Protein AF-A0A8H6WEA7-F1 (afdb_monomer_lite)

Sequence (179 aa):
MGTPIITGAKASRASSLPSEPLDIYHPGYSFRPRIASFAAYANSHGVYGLPYAFIMDACYVLAHNRPGILRPWHSHNDVALDENLLLPAGKYTYHVNNDEPYPICVSFLAWVPPPKIPDRWTNIGSSTTTMPGVTKSTLSALVKAADSHQCVVTGATSALNNSHLIPGDSTSRTWVRGR

Organism: NCBI:txid2126181

pLDDT: mean 72.05, std 19.24, range [30.89, 94.56]

Structure (mmCIF, N/CA/C/O backbone):
data_AF-A0A8H6WEA7-F1
#
_entry.id   AF-A0A8H6WEA7-F1
#
loop_
_atom_site.group_PDB
_atom_site.id
_atom_site.type_symbol
_atom_site.label_atom_id
_atom_site.label_alt_id
_atom_site.label_comp_id
_atom_site.label_asym_id
_atom_site.label_entity_id
_atom_site.label_seq_id
_atom_site.pdbx_PDB_ins_code
_atom_site.Cartn_x
_atom_site.Cartn_y
_atom_site.Cartn_z
_atom_site.occupancy
_atom_site.B_iso_or_equiv
_atom_site.auth_seq_id
_atom_site.auth_comp_id
_atom_site.auth_asym_id
_atom_site.auth_atom_id
_atom_site.pdbx_PDB_model_num
ATOM 1 N N . MET A 1 1 ? -48.055 0.994 41.896 1.00 36.69 1 MET A N 1
ATOM 2 C CA . MET A 1 1 ? -47.318 -0.029 41.119 1.00 36.69 1 MET A CA 1
ATOM 3 C C . MET A 1 1 ? -47.944 -0.046 39.730 1.00 36.69 1 MET A C 1
ATOM 5 O O . MET A 1 1 ? -49.142 -0.239 39.670 1.00 36.69 1 MET A O 1
ATOM 9 N N . GLY A 1 2 ? -47.311 0.245 38.600 1.00 37.75 2 GLY A N 1
ATOM 10 C CA . GLY A 1 2 ? -45.914 0.502 38.282 1.00 37.75 2 GLY A CA 1
ATOM 11 C C . GLY A 1 2 ? -45.631 -0.106 36.908 1.00 37.75 2 GLY A C 1
ATOM 12 O O . GLY A 1 2 ? -45.480 -1.313 36.838 1.00 37.75 2 GLY A O 1
ATOM 13 N N . THR A 1 3 ? -45.553 0.720 35.862 1.00 32.75 3 THR A N 1
ATOM 14 C CA . THR A 1 3 ? -44.742 0.473 34.652 1.00 32.75 3 THR A CA 1
ATOM 15 C C . THR A 1 3 ? -44.634 1.784 33.869 1.00 32.75 3 THR A C 1
ATOM 17 O O . THR A 1 3 ? -45.657 2.263 33.375 1.00 32.75 3 THR A O 1
ATOM 20 N N . PRO A 1 4 ? -43.443 2.394 33.746 1.00 36.44 4 PRO A N 1
ATOM 21 C CA . PRO A 1 4 ? -43.221 3.462 32.787 1.00 36.44 4 PRO A CA 1
ATOM 22 C C . PRO A 1 4 ? -42.940 2.863 31.403 1.00 36.44 4 PRO A C 1
ATOM 24 O O . PRO A 1 4 ? -42.202 1.888 31.260 1.00 36.44 4 PRO A O 1
ATOM 27 N N . ILE A 1 5 ? -43.539 3.469 30.381 1.00 35.84 5 ILE A N 1
ATOM 28 C CA . ILE A 1 5 ? -43.253 3.204 28.971 1.00 35.84 5 ILE A CA 1
ATOM 29 C C . ILE A 1 5 ? -41.862 3.778 28.692 1.00 35.84 5 ILE A C 1
ATOM 31 O O . ILE A 1 5 ? -41.671 4.992 28.738 1.00 35.84 5 ILE A O 1
ATOM 35 N N . ILE A 1 6 ? -40.884 2.908 28.441 1.00 38.47 6 ILE A N 1
ATOM 36 C CA . ILE A 1 6 ? -39.553 3.325 27.998 1.00 38.47 6 ILE A CA 1
ATOM 37 C C . ILE A 1 6 ? -39.696 3.807 26.557 1.00 38.47 6 ILE A C 1
ATOM 39 O O . ILE A 1 6 ? -39.842 3.025 25.618 1.00 38.47 6 ILE A O 1
ATOM 43 N N . THR A 1 7 ? -39.688 5.127 26.408 1.00 35.94 7 THR A N 1
ATOM 44 C CA . THR A 1 7 ? -39.490 5.843 25.156 1.00 35.94 7 THR A CA 1
ATOM 45 C C . THR A 1 7 ? -38.265 5.265 24.459 1.00 35.94 7 THR A C 1
ATOM 47 O O . THR A 1 7 ? -37.174 5.244 25.029 1.00 35.94 7 THR A O 1
ATOM 50 N N . GLY A 1 8 ? -38.453 4.770 23.234 1.00 31.66 8 GLY A N 1
ATOM 51 C CA . GLY A 1 8 ? -37.381 4.223 22.414 1.00 31.66 8 GLY A CA 1
ATOM 52 C C . GLY A 1 8 ? -36.233 5.219 22.315 1.00 31.66 8 GLY A C 1
ATOM 53 O O . GLY A 1 8 ? -36.366 6.281 21.703 1.00 31.66 8 GLY A O 1
ATOM 54 N N . ALA A 1 9 ? -35.106 4.871 22.933 1.00 32.34 9 ALA A N 1
ATOM 55 C CA . ALA A 1 9 ? -33.849 5.549 22.709 1.00 32.34 9 ALA A CA 1
ATOM 56 C C . ALA A 1 9 ? -33.547 5.435 21.213 1.00 32.34 9 ALA A C 1
ATOM 58 O O . ALA A 1 9 ? -33.271 4.354 20.693 1.00 32.34 9 ALA A O 1
ATOM 59 N N . LYS A 1 10 ? -33.654 6.564 20.509 1.00 32.22 10 LYS A N 1
ATOM 60 C CA . LYS A 1 10 ? -33.110 6.729 19.165 1.00 32.22 10 LYS A CA 1
ATOM 61 C C . LYS A 1 10 ? -31.648 6.307 19.271 1.00 32.22 10 LYS A C 1
ATOM 63 O O . LYS A 1 10 ? -30.881 6.975 19.963 1.00 32.22 10 LYS A O 1
ATOM 68 N N . ALA A 1 11 ? -31.292 5.179 18.658 1.00 35.38 11 ALA A N 1
ATOM 69 C CA . ALA A 1 11 ? -29.908 4.765 18.541 1.00 35.38 11 ALA A CA 1
ATOM 70 C C . ALA A 1 11 ? -29.152 5.944 17.923 1.00 35.38 11 ALA A C 1
ATOM 72 O O . ALA A 1 11 ? -29.371 6.304 16.764 1.00 35.38 11 ALA A O 1
ATOM 73 N N . SER A 1 12 ? -28.349 6.609 18.751 1.00 38.38 12 SER A N 1
ATOM 74 C CA . SER A 1 12 ? -27.373 7.587 18.308 1.00 38.38 12 SER A CA 1
ATOM 75 C C . SER A 1 12 ? -26.465 6.835 17.350 1.00 38.38 12 SER A C 1
ATOM 77 O O . SER A 1 12 ? -25.663 5.999 17.761 1.00 38.38 12 SER A O 1
ATOM 79 N N . ARG A 1 13 ? -26.693 7.044 16.053 1.00 37.62 13 ARG A N 1
ATOM 80 C CA . ARG A 1 13 ? -25.832 6.562 14.984 1.00 37.62 13 ARG A CA 1
ATOM 81 C C . ARG A 1 13 ? -24.467 7.161 15.286 1.00 37.62 13 ARG A C 1
ATOM 83 O O . ARG A 1 13 ? -24.294 8.364 15.106 1.00 37.62 13 ARG A O 1
ATOM 90 N N . ALA A 1 14 ? -23.558 6.347 15.825 1.00 43.19 14 ALA A N 1
ATOM 91 C CA . ALA A 1 14 ? -22.183 6.750 16.060 1.00 43.19 14 ALA A CA 1
ATOM 92 C C . ALA A 1 14 ? -21.697 7.406 14.768 1.00 43.19 14 ALA A C 1
ATOM 94 O O . ALA A 1 14 ? -21.747 6.793 13.699 1.00 43.19 14 ALA A O 1
ATOM 95 N N . SER A 1 15 ? -21.361 8.692 14.841 1.00 42.50 15 SER A N 1
ATOM 96 C CA . SER A 1 15 ? -20.834 9.429 13.705 1.00 42.50 15 SER A CA 1
ATOM 97 C C . SER A 1 15 ? -19.515 8.764 13.338 1.00 42.50 15 SER A C 1
ATOM 99 O O . SER A 1 15 ? -18.508 8.973 14.014 1.00 42.50 15 SER A O 1
ATOM 101 N N . SER A 1 16 ? -19.536 7.901 12.322 1.00 56.94 16 SER A N 1
ATOM 102 C CA . SER A 1 16 ? -18.324 7.383 11.704 1.00 56.94 16 SER A CA 1
ATOM 103 C C . SER A 1 16 ? -17.469 8.592 11.346 1.00 56.94 16 SER A C 1
ATOM 105 O O . SER A 1 16 ? -17.948 9.475 10.628 1.00 56.94 16 SER A O 1
ATOM 107 N N . LEU A 1 17 ? -16.255 8.673 11.896 1.00 57.12 17 LEU A N 1
ATOM 108 C CA . LEU A 1 17 ? -15.324 9.737 11.536 1.00 57.12 17 LEU A CA 1
ATOM 109 C C . LEU A 1 17 ? -15.198 9.771 10.005 1.00 57.12 17 LEU A C 1
ATOM 111 O O . LEU A 1 17 ? -15.132 8.700 9.393 1.00 57.12 17 LEU A O 1
ATOM 115 N N . PRO A 1 18 ? -15.196 10.960 9.379 1.00 66.62 18 PRO A N 1
ATOM 116 C CA . PRO A 1 18 ? -14.983 11.056 7.945 1.00 66.62 18 PRO A CA 1
ATOM 117 C C . PRO A 1 18 ? -13.637 10.408 7.613 1.00 66.62 18 PRO A C 1
ATOM 119 O O . PRO A 1 18 ? -12.616 10.719 8.231 1.00 66.62 18 PRO A O 1
ATOM 122 N N . SER A 1 19 ? -13.659 9.465 6.676 1.00 73.19 19 SER A N 1
ATOM 123 C CA . SER A 1 19 ? -12.464 8.810 6.158 1.00 73.19 19 SER A CA 1
ATOM 124 C C . SER A 1 19 ? -12.269 9.221 4.711 1.00 73.19 19 SER A C 1
ATOM 126 O O . SER A 1 19 ? -13.220 9.168 3.927 1.00 73.19 19 SER A O 1
ATOM 128 N N . GLU A 1 20 ? -11.043 9.571 4.355 1.00 82.69 20 GLU A N 1
ATOM 129 C CA . GLU A 1 20 ? -10.666 9.906 2.985 1.00 82.69 20 GLU A CA 1
ATOM 130 C C . GLU A 1 20 ? -9.697 8.853 2.435 1.00 82.69 20 GLU A C 1
ATOM 132 O O . GLU A 1 20 ? -8.923 8.264 3.198 1.00 82.69 20 GLU A O 1
ATOM 137 N N . PRO A 1 21 ? -9.740 8.565 1.123 1.00 87.56 21 PRO A N 1
ATOM 138 C CA . PRO A 1 21 ? -8.888 7.542 0.545 1.00 87.56 21 PRO A CA 1
ATOM 139 C C . PRO A 1 21 ? -7.438 8.019 0.416 1.00 87.56 21 PRO A C 1
ATOM 141 O O . PRO A 1 21 ? -7.149 9.107 -0.087 1.00 87.56 21 PRO A O 1
ATOM 144 N N . LEU A 1 22 ? -6.517 7.147 0.811 1.00 90.88 22 LEU A N 1
ATOM 145 C CA . LEU A 1 22 ? -5.112 7.183 0.438 1.00 90.88 22 LEU A CA 1
ATOM 146 C C . LEU A 1 22 ? -4.891 6.113 -0.633 1.00 90.88 22 LEU A C 1
ATOM 148 O O . LEU A 1 22 ? -4.871 4.916 -0.344 1.00 90.88 22 LEU A O 1
ATOM 152 N N . ASP A 1 23 ? -4.752 6.553 -1.877 1.00 93.81 23 ASP A N 1
ATOM 153 C CA . ASP A 1 23 ? -4.610 5.691 -3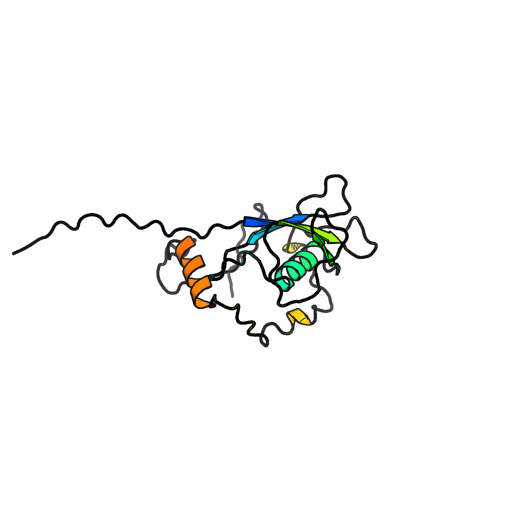.043 1.00 93.81 23 ASP A CA 1
ATOM 154 C C . ASP A 1 23 ? -3.152 5.625 -3.504 1.00 93.81 23 ASP A C 1
ATOM 156 O O . ASP A 1 23 ? -2.503 6.651 -3.724 1.00 93.81 23 ASP A O 1
ATOM 160 N N . ILE A 1 24 ? -2.667 4.408 -3.739 1.00 94.56 24 ILE A N 1
ATOM 161 C CA . ILE A 1 24 ? -1.354 4.150 -4.328 1.00 94.56 24 ILE A CA 1
ATOM 162 C C . ILE A 1 24 ? -1.533 3.669 -5.760 1.00 94.56 24 ILE A C 1
ATOM 164 O O . ILE A 1 24 ? -2.355 2.792 -6.034 1.00 94.56 24 ILE A O 1
ATOM 168 N N . TYR A 1 25 ? -0.725 4.203 -6.666 1.00 94.19 25 TYR A N 1
ATOM 169 C CA . TYR A 1 25 ? -0.751 3.874 -8.079 1.00 94.19 25 TYR A CA 1
ATOM 170 C C . TYR A 1 25 ? 0.617 3.430 -8.598 1.00 94.19 25 TYR A C 1
ATOM 172 O O . TYR A 1 25 ? 1.667 3.836 -8.094 1.00 94.19 25 TYR A O 1
ATOM 180 N N . HIS A 1 26 ? 0.594 2.629 -9.659 1.00 92.25 26 HIS A N 1
ATOM 181 C CA . HIS A 1 26 ? 1.795 2.186 -10.350 1.00 92.25 26 HIS A CA 1
ATOM 182 C C . HIS A 1 26 ? 2.257 3.240 -11.382 1.00 92.25 26 HIS A C 1
ATOM 184 O O . HIS A 1 26 ? 1.455 3.642 -12.228 1.00 92.25 26 HIS A O 1
ATOM 190 N N . PRO A 1 27 ? 3.533 3.665 -11.385 1.00 90.81 27 PRO A N 1
ATOM 191 C CA . PRO A 1 27 ? 4.031 4.740 -12.252 1.00 90.81 27 PRO A CA 1
ATOM 192 C C . PRO A 1 27 ? 4.301 4.315 -13.705 1.00 90.81 27 PRO A C 1
ATOM 194 O O . PRO A 1 27 ? 3.996 5.075 -14.622 1.00 90.81 27 PRO A O 1
ATOM 197 N N . GLY A 1 28 ? 4.795 3.091 -13.922 1.00 85.94 28 GLY A N 1
ATOM 198 C CA . GLY A 1 28 ? 5.298 2.616 -15.221 1.00 85.94 28 GLY A CA 1
ATOM 199 C C . GLY A 1 28 ? 4.263 2.205 -16.281 1.00 85.94 28 GLY A C 1
ATOM 200 O O . GLY A 1 28 ? 4.655 1.721 -17.338 1.00 85.94 28 GLY A O 1
ATOM 201 N N . TYR A 1 29 ? 2.958 2.369 -16.036 1.00 81.00 29 TYR A N 1
ATOM 202 C CA . TYR A 1 29 ? 1.916 2.091 -17.040 1.00 81.00 29 TYR A CA 1
ATOM 203 C C . TYR A 1 29 ? 1.251 3.393 -17.483 1.00 81.00 29 TYR A C 1
ATOM 205 O O . TYR A 1 29 ? 0.991 4.267 -16.660 1.00 81.00 29 TYR A O 1
ATOM 213 N N . SER A 1 30 ? 0.895 3.508 -18.764 1.00 77.44 30 SER A N 1
ATOM 214 C CA . SER A 1 30 ? 0.255 4.705 -19.337 1.00 77.44 30 SER A CA 1
ATOM 215 C C . SER A 1 30 ? -1.052 5.097 -18.636 1.00 77.44 30 SER A C 1
ATOM 217 O O . SER A 1 30 ? -1.329 6.279 -18.459 1.00 77.44 30 SER A O 1
ATOM 219 N N . PHE A 1 31 ? -1.827 4.113 -18.179 1.00 80.25 31 PHE A N 1
ATOM 220 C CA . PHE A 1 31 ? -3.064 4.318 -17.421 1.00 80.25 31 PHE A CA 1
ATOM 221 C C . PHE A 1 31 ? -2.859 4.366 -15.899 1.00 80.25 31 PHE A C 1
ATOM 223 O O . PHE A 1 31 ? -3.832 4.579 -15.180 1.00 80.25 31 PHE A O 1
ATOM 230 N N . ARG A 1 32 ? -1.620 4.155 -15.420 1.00 82.94 32 ARG A N 1
ATOM 231 C CA . ARG A 1 32 ? -1.203 4.133 -14.007 1.00 82.94 32 ARG A CA 1
ATOM 232 C C . ARG A 1 32 ? -2.249 3.479 -13.093 1.00 82.94 32 ARG A C 1
ATOM 234 O O . ARG A 1 32 ? -2.981 4.196 -12.415 1.00 82.94 32 ARG A O 1
ATOM 241 N N . PRO A 1 33 ? -2.372 2.139 -13.072 1.00 87.81 33 PRO A N 1
ATOM 242 C CA . PRO A 1 33 ? -3.383 1.465 -12.264 1.00 87.81 33 PRO A CA 1
ATOM 243 C C . PRO A 1 33 ? -3.242 1.803 -10.786 1.00 87.81 33 PRO A C 1
ATOM 245 O O . PRO A 1 33 ? -2.128 1.907 -10.267 1.00 87.81 33 PRO A O 1
ATOM 248 N N . ARG A 1 34 ? -4.380 1.901 -10.096 1.00 92.94 34 ARG A N 1
ATOM 249 C CA . ARG A 1 34 ? -4.406 1.903 -8.634 1.00 92.94 34 ARG A CA 1
ATOM 250 C C . ARG A 1 34 ? -4.057 0.503 -8.135 1.00 92.94 34 ARG A C 1
ATOM 252 O O . ARG A 1 34 ? -4.729 -0.453 -8.508 1.00 92.94 34 ARG A O 1
ATOM 259 N N . ILE A 1 35 ? -3.033 0.404 -7.295 1.00 91.25 35 ILE A N 1
ATOM 260 C CA . ILE A 1 35 ? -2.530 -0.860 -6.738 1.00 91.25 35 ILE A CA 1
ATOM 261 C C . ILE A 1 35 ? -2.968 -1.084 -5.292 1.00 91.25 35 ILE A C 1
ATOM 263 O O . ILE A 1 35 ? -3.029 -2.222 -4.845 1.00 91.25 35 ILE A O 1
ATOM 267 N N . ALA A 1 36 ? -3.308 -0.014 -4.571 1.00 90.38 36 ALA A N 1
ATOM 268 C CA . ALA A 1 36 ? -3.871 -0.096 -3.230 1.00 90.38 36 ALA A CA 1
ATOM 269 C C . ALA A 1 36 ? -4.733 1.130 -2.917 1.00 90.38 36 ALA A C 1
ATOM 271 O O . ALA A 1 36 ? -4.539 2.203 -3.492 1.00 90.38 36 ALA A O 1
ATOM 272 N N . SER A 1 37 ? -5.674 0.963 -1.991 1.00 90.69 37 SER A N 1
ATOM 273 C CA . SER A 1 37 ? -6.477 2.047 -1.426 1.00 90.69 37 SER A CA 1
ATOM 274 C C . SER A 1 37 ? -6.679 1.783 0.058 1.00 90.69 37 SER A C 1
ATOM 276 O O . SER A 1 37 ? -7.063 0.678 0.448 1.00 90.69 37 SER A O 1
ATOM 278 N N . PHE A 1 38 ? -6.401 2.787 0.879 1.00 86.94 38 PHE A N 1
ATOM 279 C CA . PHE A 1 38 ? -6.523 2.707 2.326 1.00 86.94 38 PHE A CA 1
ATOM 280 C C . PHE A 1 38 ? -7.417 3.832 2.842 1.00 86.94 38 PHE A C 1
ATOM 282 O O . PHE A 1 38 ? -7.410 4.936 2.303 1.00 86.94 38 PHE A O 1
ATOM 289 N N . ALA A 1 39 ? -8.166 3.574 3.912 1.00 84.06 39 ALA A N 1
ATOM 290 C CA . ALA A 1 39 ? -8.944 4.607 4.584 1.00 84.06 39 ALA A CA 1
ATOM 291 C C . ALA A 1 39 ? -8.050 5.368 5.574 1.00 84.06 39 ALA A C 1
ATOM 293 O O . ALA A 1 39 ? -7.617 4.802 6.579 1.00 84.06 39 ALA A O 1
ATOM 294 N N . ALA A 1 40 ? -7.769 6.640 5.291 1.00 81.38 40 ALA A N 1
ATOM 295 C CA . ALA A 1 40 ? -7.115 7.538 6.233 1.00 81.38 40 ALA A CA 1
ATOM 296 C C . ALA A 1 40 ? -8.175 8.159 7.152 1.00 81.38 40 ALA A C 1
ATOM 298 O O . ALA A 1 40 ? -9.145 8.760 6.686 1.00 81.38 40 ALA A O 1
ATOM 299 N N . TYR A 1 41 ? -7.995 7.999 8.463 1.00 73.25 41 TYR A N 1
ATOM 300 C CA . TYR A 1 41 ? -8.934 8.479 9.476 1.00 73.25 41 TYR A CA 1
ATOM 301 C C . TYR A 1 41 ? -8.406 9.740 10.158 1.00 73.25 41 TYR A C 1
ATOM 303 O O . TYR A 1 41 ? -7.197 9.902 10.338 1.00 73.25 41 TYR A O 1
ATOM 311 N N . ALA A 1 42 ? -9.325 10.615 10.567 1.00 67.00 42 ALA A N 1
ATOM 312 C CA . ALA A 1 42 ? -9.003 11.772 11.392 1.00 67.00 42 ALA A CA 1
ATOM 313 C C . ALA A 1 42 ? -8.482 11.336 12.770 1.00 67.00 42 ALA A C 1
ATOM 315 O O . ALA A 1 42 ? -9.086 10.486 13.431 1.00 67.00 42 ALA A O 1
ATOM 316 N N . ASN A 1 43 ? -7.402 11.962 13.239 1.00 60.81 43 ASN A N 1
ATOM 317 C CA . ASN A 1 43 ? -7.061 11.951 14.658 1.00 60.81 43 ASN A CA 1
ATOM 318 C C . ASN A 1 43 ? -7.786 13.090 15.411 1.00 60.81 43 ASN A C 1
ATOM 320 O O . ASN A 1 43 ? -8.383 13.983 14.807 1.00 60.81 43 ASN A O 1
ATOM 324 N N . SER A 1 44 ? -7.734 13.077 16.745 1.00 52.16 44 SER A N 1
ATOM 325 C CA . SER A 1 44 ? -8.356 14.093 17.620 1.00 52.16 44 SER A CA 1
ATOM 326 C C . SER A 1 44 ? -7.807 15.517 17.439 1.00 52.16 44 SER A C 1
ATOM 328 O O . SER A 1 44 ? -8.399 16.467 17.945 1.00 52.16 44 SER A O 1
ATOM 330 N N . HIS A 1 45 ? -6.709 15.673 16.694 1.00 58.53 45 HIS A N 1
ATOM 331 C CA . HIS A 1 45 ? -6.078 16.946 16.350 1.00 58.53 45 HIS A CA 1
ATOM 332 C C . HIS A 1 45 ? -6.354 17.381 14.899 1.00 58.53 45 HIS A C 1
ATOM 334 O O . HIS A 1 45 ? -5.779 18.365 14.440 1.00 58.53 45 HIS A O 1
ATOM 340 N N . GLY A 1 46 ? -7.219 16.667 14.168 1.00 58.41 46 GLY A N 1
ATOM 341 C CA . GLY A 1 46 ? -7.576 16.995 12.785 1.00 58.41 46 GLY A CA 1
ATOM 342 C C . GLY A 1 46 ? -6.516 16.627 11.742 1.00 58.41 46 GLY A C 1
ATOM 343 O O . GLY A 1 46 ? -6.643 17.028 10.588 1.00 58.41 46 GLY A O 1
ATOM 344 N N . VAL A 1 47 ? -5.483 15.863 12.111 1.00 60.03 47 VAL A N 1
ATOM 345 C CA . VAL A 1 47 ? -4.507 15.326 11.153 1.00 60.03 47 VAL A CA 1
ATOM 346 C C . VAL A 1 47 ? -5.065 14.025 10.580 1.00 60.03 47 VAL A C 1
ATOM 348 O O . VAL A 1 47 ? -5.281 13.052 11.305 1.00 60.03 47 VAL A O 1
ATOM 351 N N . TYR A 1 48 ? -5.314 14.030 9.274 1.00 71.69 48 TYR A N 1
ATOM 352 C CA . TYR A 1 48 ? -5.743 12.874 8.494 1.00 71.69 48 TYR A CA 1
ATOM 353 C C . TYR A 1 48 ? -4.502 12.140 7.993 1.00 71.69 48 TYR A C 1
ATOM 355 O O . TYR A 1 48 ? -3.650 12.773 7.374 1.00 71.69 48 TYR A O 1
ATOM 363 N N . GLY A 1 49 ? -4.380 10.832 8.232 1.00 80.06 49 GLY A N 1
ATOM 364 C CA . GLY A 1 49 ? -3.304 10.067 7.605 1.00 80.06 49 GLY A CA 1
ATOM 365 C C . GLY A 1 49 ? -3.085 8.655 8.129 1.00 80.06 49 GLY A C 1
ATOM 366 O O . GLY A 1 49 ? -3.712 8.213 9.091 1.00 80.06 49 GLY A O 1
ATOM 367 N N . LEU A 1 50 ? -2.171 7.949 7.470 1.00 82.81 50 LEU A N 1
ATOM 368 C CA . LEU A 1 50 ? -1.710 6.610 7.830 1.00 82.81 50 LEU A CA 1
ATOM 369 C C . LEU A 1 50 ? -0.200 6.631 8.077 1.00 82.81 50 LEU A C 1
ATOM 371 O O . LEU A 1 50 ? 0.497 7.400 7.420 1.00 82.81 50 LEU A O 1
ATOM 375 N N . PRO A 1 51 ? 0.335 5.799 8.987 1.00 84.56 51 PRO A N 1
ATOM 376 C CA . PRO A 1 51 ? 1.776 5.735 9.207 1.00 84.56 51 PRO A CA 1
ATOM 377 C C . PRO A 1 51 ? 2.527 5.474 7.897 1.00 84.56 51 PRO A C 1
ATOM 379 O O . PRO A 1 51 ? 2.228 4.509 7.191 1.00 84.56 51 PRO A O 1
ATOM 382 N N . TYR A 1 52 ? 3.508 6.318 7.577 1.00 85.62 52 TYR A N 1
ATOM 383 C CA . TYR A 1 52 ? 4.296 6.203 6.350 1.00 85.62 52 TYR A CA 1
ATOM 384 C C . TYR A 1 52 ? 4.941 4.817 6.221 1.00 85.62 52 TYR A C 1
ATOM 386 O O . TYR A 1 52 ? 4.842 4.183 5.170 1.00 85.62 52 TYR A O 1
ATOM 394 N N . ALA A 1 53 ? 5.504 4.298 7.318 1.00 84.44 53 ALA A N 1
ATOM 395 C CA . ALA A 1 53 ? 6.100 2.964 7.369 1.00 84.44 53 ALA A CA 1
ATOM 396 C C . ALA A 1 53 ? 5.116 1.853 6.953 1.00 84.44 53 ALA A C 1
ATOM 398 O O . ALA A 1 53 ? 5.473 0.986 6.158 1.00 84.44 53 ALA A O 1
ATOM 399 N N . PHE A 1 54 ? 3.858 1.923 7.406 1.00 86.50 54 PHE A N 1
ATOM 400 C CA . PHE A 1 54 ? 2.817 0.959 7.029 1.00 86.50 54 PHE A CA 1
ATOM 401 C C . PHE A 1 54 ? 2.536 0.985 5.521 1.00 86.50 54 PHE A C 1
ATOM 403 O O . PHE A 1 54 ? 2.427 -0.063 4.885 1.00 86.50 54 PHE A O 1
ATOM 410 N N . ILE A 1 55 ? 2.455 2.179 4.927 1.00 91.19 55 ILE A N 1
ATOM 411 C CA . ILE A 1 55 ? 2.232 2.315 3.483 1.00 91.19 55 ILE A CA 1
ATOM 412 C C . ILE A 1 55 ? 3.433 1.774 2.701 1.00 91.19 55 ILE A C 1
ATOM 414 O O . ILE A 1 55 ? 3.248 1.057 1.717 1.00 91.19 55 ILE A O 1
ATOM 418 N N . MET A 1 56 ? 4.656 2.056 3.152 1.00 91.19 56 MET A N 1
ATOM 419 C CA . MET A 1 56 ? 5.876 1.529 2.537 1.00 91.19 56 MET A CA 1
ATOM 420 C C . MET A 1 56 ? 5.961 0.002 2.616 1.00 91.19 56 MET A C 1
ATOM 422 O O . MET A 1 56 ? 6.389 -0.630 1.652 1.00 91.19 56 MET A O 1
ATOM 426 N N . ASP A 1 57 ? 5.517 -0.601 3.720 1.00 90.19 57 ASP A N 1
ATOM 427 C CA . ASP A 1 57 ? 5.423 -2.057 3.884 1.00 90.19 57 ASP A CA 1
ATOM 428 C C . ASP A 1 57 ? 4.452 -2.685 2.900 1.00 90.19 57 ASP A C 1
ATOM 430 O O . ASP A 1 57 ? 4.800 -3.642 2.206 1.00 90.19 57 ASP A O 1
ATOM 434 N N . ALA A 1 58 ? 3.254 -2.112 2.799 1.00 91.38 58 ALA A N 1
ATOM 435 C CA . ALA A 1 58 ? 2.255 -2.580 1.856 1.00 91.38 58 ALA A CA 1
ATOM 436 C C . ALA A 1 58 ? 2.765 -2.473 0.411 1.00 91.38 58 ALA A C 1
ATOM 438 O O . ALA A 1 58 ? 2.652 -3.431 -0.351 1.00 91.38 58 ALA A O 1
ATOM 439 N N . CYS A 1 59 ? 3.389 -1.349 0.045 1.00 93.12 59 CYS A N 1
ATOM 440 C CA . CYS A 1 59 ? 3.966 -1.166 -1.287 1.00 93.12 59 CYS A CA 1
ATOM 441 C C . CYS A 1 59 ? 5.097 -2.162 -1.568 1.00 93.12 59 CYS A C 1
ATOM 443 O O . CYS A 1 59 ? 5.148 -2.726 -2.655 1.00 93.12 59 CYS A O 1
ATOM 445 N N . TYR A 1 60 ? 5.962 -2.427 -0.587 1.00 92.00 60 TYR A N 1
ATOM 446 C CA . TYR A 1 60 ? 7.049 -3.398 -0.712 1.00 92.00 60 TYR A CA 1
ATOM 447 C C . TYR A 1 60 ? 6.528 -4.815 -0.993 1.00 92.00 60 TYR A C 1
ATOM 449 O O . TYR A 1 60 ? 7.036 -5.497 -1.882 1.00 92.00 60 TYR A O 1
ATOM 457 N N . VAL A 1 61 ? 5.477 -5.244 -0.287 1.00 91.56 61 VAL A N 1
ATOM 458 C CA . VAL A 1 61 ? 4.808 -6.533 -0.536 1.00 91.56 61 VAL A CA 1
ATOM 459 C C . VAL A 1 61 ? 4.170 -6.551 -1.927 1.00 91.56 61 VAL A C 1
ATOM 461 O O . VAL A 1 61 ? 4.416 -7.471 -2.711 1.00 91.56 61 VAL A O 1
ATOM 464 N N . LEU A 1 62 ? 3.400 -5.510 -2.263 1.00 92.06 62 LEU A N 1
ATOM 465 C CA . LEU A 1 62 ? 2.726 -5.381 -3.558 1.00 92.06 62 LEU A CA 1
ATOM 466 C C . LEU A 1 62 ? 3.708 -5.324 -4.731 1.00 92.06 62 LEU A C 1
ATOM 468 O O . LEU A 1 62 ? 3.371 -5.780 -5.814 1.00 92.06 62 LEU A O 1
ATOM 472 N N . ALA A 1 63 ? 4.924 -4.825 -4.530 1.00 92.06 63 ALA A N 1
ATOM 473 C CA . ALA A 1 63 ? 5.978 -4.787 -5.539 1.00 92.06 63 ALA A CA 1
ATOM 474 C C . ALA A 1 63 ? 6.878 -6.038 -5.523 1.00 92.06 63 ALA A C 1
ATOM 476 O O . ALA A 1 63 ? 8.019 -5.977 -5.978 1.00 92.06 63 ALA A O 1
ATOM 477 N N . HIS A 1 64 ? 6.410 -7.171 -4.981 1.00 91.38 64 HIS A N 1
ATOM 478 C CA . HIS A 1 64 ? 7.182 -8.418 -4.885 1.00 91.38 64 HIS A CA 1
ATOM 479 C C . HIS A 1 64 ? 8.550 -8.238 -4.204 1.00 91.38 64 HIS A C 1
ATOM 481 O O . HIS A 1 64 ? 9.579 -8.699 -4.699 1.00 91.38 64 HIS A O 1
ATOM 487 N N . ASN A 1 65 ? 8.561 -7.583 -3.043 1.00 92.00 65 ASN A N 1
ATOM 488 C CA . ASN A 1 65 ? 9.753 -7.337 -2.227 1.00 92.00 65 ASN A CA 1
ATOM 489 C C . ASN A 1 65 ? 10.792 -6.421 -2.883 1.00 92.00 65 ASN A C 1
ATOM 491 O O . ASN A 1 65 ? 11.976 -6.461 -2.528 1.00 92.00 65 ASN A O 1
ATOM 495 N N . ARG A 1 66 ? 10.372 -5.593 -3.842 1.00 90.81 66 ARG A N 1
ATOM 496 C CA . ARG A 1 66 ? 11.246 -4.589 -4.442 1.00 90.81 66 ARG A CA 1
ATOM 497 C C . ARG A 1 66 ? 11.167 -3.291 -3.641 1.00 90.81 66 ARG A C 1
ATOM 499 O O . ARG A 1 66 ? 10.071 -2.757 -3.471 1.00 90.81 66 ARG A O 1
ATOM 506 N N . PRO A 1 67 ? 12.297 -2.784 -3.119 1.00 90.62 67 PRO A N 1
ATOM 507 C CA . PRO A 1 67 ? 12.316 -1.504 -2.433 1.00 90.62 67 PRO A CA 1
ATOM 508 C C . PRO A 1 67 ? 12.081 -0.368 -3.429 1.00 90.62 67 PRO A C 1
ATOM 510 O O . PRO A 1 67 ? 12.484 -0.431 -4.590 1.00 90.62 67 PRO A O 1
ATOM 513 N N . GLY A 1 68 ? 11.457 0.694 -2.944 1.00 91.38 68 GLY A N 1
ATOM 514 C CA . GLY A 1 68 ? 11.059 1.828 -3.757 1.00 91.38 68 GLY A CA 1
ATOM 515 C C . GLY A 1 68 ? 10.823 3.064 -2.911 1.00 91.38 68 GLY A C 1
ATOM 516 O O . GLY A 1 68 ? 11.096 3.068 -1.710 1.00 91.38 68 GLY A O 1
ATOM 517 N N . ILE A 1 69 ? 10.311 4.102 -3.556 1.00 92.31 69 ILE A N 1
ATOM 518 C CA . ILE A 1 69 ? 10.042 5.419 -2.982 1.00 92.31 69 ILE A CA 1
ATOM 519 C C . ILE A 1 69 ? 8.617 5.856 -3.319 1.00 92.31 69 ILE A C 1
ATOM 521 O O . ILE A 1 69 ? 8.087 5.541 -4.387 1.00 92.31 69 ILE A O 1
ATOM 525 N N . LEU A 1 70 ? 7.989 6.594 -2.407 1.00 92.75 70 LEU A N 1
ATOM 526 C CA . LEU A 1 70 ? 6.680 7.196 -2.643 1.00 92.75 70 LEU A CA 1
ATOM 527 C C . LEU A 1 70 ? 6.825 8.627 -3.143 1.00 92.75 70 LEU A C 1
ATOM 529 O O . LEU A 1 70 ? 7.603 9.414 -2.608 1.00 92.75 70 LEU A O 1
ATOM 533 N N . ARG A 1 71 ? 5.999 8.981 -4.127 1.00 92.81 71 ARG A N 1
ATOM 534 C CA . ARG A 1 71 ? 5.842 10.348 -4.632 1.00 92.81 71 ARG A CA 1
ATOM 535 C C . ARG A 1 71 ? 4.371 10.729 -4.682 1.00 92.81 71 ARG A C 1
ATOM 537 O O . ARG A 1 71 ? 3.567 9.911 -5.139 1.00 92.81 71 ARG A O 1
ATOM 544 N N . PRO A 1 72 ? 3.982 11.949 -4.282 1.00 92.94 72 PRO A N 1
ATOM 545 C CA . PRO A 1 72 ? 2.646 12.455 -4.571 1.00 92.94 72 PRO A CA 1
ATOM 546 C C . PRO A 1 72 ? 2.375 12.426 -6.080 1.00 92.94 72 PRO A C 1
ATOM 548 O O . PRO A 1 72 ? 3.265 12.691 -6.882 1.00 92.94 72 PRO A O 1
ATOM 551 N N . TRP A 1 73 ? 1.140 12.131 -6.482 1.00 88.38 73 TRP A N 1
ATOM 552 C CA . TRP A 1 73 ? 0.775 11.881 -7.884 1.00 88.38 73 TRP A CA 1
ATOM 553 C C . TRP A 1 73 ? 1.165 13.005 -8.868 1.00 88.38 73 TRP A C 1
ATOM 555 O O . TRP A 1 73 ? 1.486 12.729 -10.024 1.00 88.38 73 TRP A O 1
ATOM 565 N N . HIS A 1 74 ? 1.163 14.259 -8.408 1.00 85.50 74 HIS A N 1
ATOM 566 C CA . HIS A 1 74 ? 1.522 15.448 -9.194 1.00 85.50 74 HIS A CA 1
ATOM 567 C C . HIS A 1 74 ? 2.894 16.040 -8.825 1.00 85.50 74 HIS A C 1
ATOM 569 O O . HIS A 1 74 ? 3.159 17.203 -9.114 1.00 85.50 74 HIS A O 1
ATOM 575 N N . SER A 1 75 ? 3.757 15.271 -8.159 1.00 86.69 75 SER A N 1
ATOM 576 C CA . SER A 1 75 ? 5.060 15.728 -7.677 1.00 86.69 75 SER A CA 1
ATOM 577 C C . SER A 1 75 ? 6.181 14.815 -8.167 1.00 86.69 75 SER A C 1
ATOM 579 O O . SER A 1 75 ? 6.030 13.597 -8.225 1.00 86.69 75 SER A O 1
ATOM 581 N N . HIS A 1 76 ? 7.332 15.415 -8.463 1.00 83.94 76 HIS A N 1
ATOM 582 C CA . HIS A 1 76 ? 8.589 14.692 -8.683 1.00 83.94 76 HIS A CA 1
ATOM 583 C C . HIS A 1 76 ? 9.422 14.557 -7.405 1.00 83.94 76 HIS A C 1
ATOM 585 O O . HIS A 1 76 ? 10.412 13.833 -7.399 1.00 83.94 76 HIS A O 1
ATOM 591 N N . ASN A 1 77 ? 9.011 15.236 -6.333 1.00 86.94 77 ASN A N 1
ATOM 592 C CA . ASN A 1 77 ? 9.669 15.161 -5.040 1.00 86.94 77 ASN A CA 1
ATOM 593 C C . ASN A 1 77 ? 9.211 13.918 -4.285 1.00 86.94 77 ASN A C 1
ATOM 595 O O . ASN A 1 77 ? 8.008 13.636 -4.205 1.00 86.94 77 ASN A O 1
ATOM 599 N N . ASP A 1 78 ? 10.185 13.233 -3.706 1.00 88.31 78 ASP A N 1
ATOM 600 C CA . ASP A 1 78 ? 9.975 12.072 -2.856 1.00 88.31 78 ASP A CA 1
ATOM 601 C C . ASP A 1 78 ? 9.319 12.502 -1.538 1.00 88.31 78 ASP A C 1
ATOM 603 O O . ASP A 1 78 ? 9.582 13.585 -1.006 1.00 88.31 78 ASP A O 1
ATOM 607 N N . VAL A 1 79 ? 8.443 11.653 -1.004 1.00 84.12 79 VAL A N 1
ATOM 608 C CA . VAL A 1 79 ? 7.946 11.821 0.363 1.00 84.12 79 VAL A CA 1
ATOM 609 C C . VAL A 1 79 ? 9.122 11.620 1.322 1.00 84.12 79 VAL A C 1
ATOM 611 O O . VAL A 1 79 ? 9.874 10.655 1.190 1.00 84.12 79 VAL A O 1
ATOM 614 N N . ALA A 1 80 ? 9.293 12.538 2.277 1.00 73.88 80 ALA A N 1
ATOM 615 C CA . ALA A 1 80 ? 10.381 12.473 3.248 1.00 73.88 80 ALA A CA 1
ATOM 616 C C . ALA A 1 80 ? 10.366 11.140 4.025 1.00 73.88 80 ALA A C 1
ATOM 618 O O . ALA A 1 80 ? 9.312 10.684 4.463 1.00 73.88 80 ALA A O 1
ATOM 619 N N . LEU A 1 81 ? 11.549 10.546 4.215 1.00 64.62 81 LEU A N 1
ATOM 620 C CA . LEU A 1 81 ? 11.783 9.221 4.816 1.00 64.62 81 LEU A CA 1
ATOM 621 C C . LEU A 1 81 ? 11.548 9.154 6.340 1.00 64.62 81 LEU A C 1
ATOM 623 O O . LEU A 1 81 ? 12.154 8.326 7.016 1.00 64.62 81 LEU A O 1
ATOM 627 N N . ASP A 1 82 ? 10.709 10.017 6.907 1.00 66.56 82 ASP A N 1
ATOM 628 C CA . ASP A 1 82 ? 10.414 9.941 8.337 1.00 66.56 82 ASP A CA 1
ATOM 629 C C . ASP A 1 82 ? 9.376 8.838 8.594 1.00 66.56 82 ASP A C 1
ATOM 631 O O . ASP A 1 82 ? 8.195 8.965 8.276 1.00 66.56 82 ASP A O 1
ATOM 635 N N . GLU A 1 83 ? 9.831 7.722 9.166 1.00 58.97 83 GLU A N 1
ATOM 636 C CA . GLU A 1 83 ? 9.002 6.561 9.508 1.00 58.97 83 GLU A CA 1
ATOM 637 C C . GLU A 1 83 ? 7.905 6.883 10.536 1.00 58.97 83 GLU A C 1
ATOM 639 O O . GLU A 1 83 ? 6.904 6.164 10.607 1.00 58.97 83 GLU A O 1
ATOM 644 N N . ASN A 1 84 ? 8.055 7.974 11.297 1.00 58.78 84 ASN A N 1
ATOM 645 C CA . ASN A 1 84 ? 7.052 8.452 12.249 1.00 58.78 84 ASN A CA 1
ATOM 646 C C . ASN A 1 84 ? 6.055 9.439 11.625 1.00 58.78 84 ASN A C 1
ATOM 648 O O . ASN A 1 84 ? 5.129 9.890 12.305 1.00 58.78 84 ASN A O 1
ATOM 652 N N . LEU A 1 85 ? 6.216 9.773 10.342 1.00 76.44 85 LEU A N 1
ATOM 653 C CA . LEU A 1 85 ? 5.322 10.679 9.638 1.00 76.44 85 LEU A CA 1
ATOM 654 C C . LEU A 1 85 ? 3.994 9.993 9.309 1.00 76.44 85 LEU A C 1
ATOM 656 O O . LEU A 1 85 ? 3.939 8.850 8.849 1.00 76.44 85 LEU A O 1
ATOM 660 N N . LEU A 1 86 ? 2.903 10.732 9.496 1.00 83.25 86 LEU A N 1
ATOM 661 C CA . LEU A 1 86 ? 1.602 10.368 8.953 1.00 83.25 86 LEU A CA 1
ATOM 662 C C . LEU A 1 86 ? 1.504 10.848 7.509 1.00 83.25 86 LEU A C 1
ATOM 664 O O . LEU A 1 86 ? 1.597 12.042 7.232 1.00 83.25 86 LEU A O 1
ATOM 668 N N . LEU A 1 87 ? 1.289 9.907 6.598 1.00 85.19 87 LEU A N 1
ATOM 669 C CA . LEU A 1 87 ? 1.005 10.181 5.202 1.00 85.19 87 LEU A CA 1
ATOM 670 C C . LEU A 1 87 ? -0.474 10.570 5.062 1.00 85.19 87 LEU A C 1
ATOM 672 O O . LEU A 1 87 ? -1.331 9.753 5.413 1.00 85.19 87 LEU A O 1
ATOM 676 N N . PRO A 1 88 ? -0.798 11.785 4.587 1.00 85.56 88 PRO A N 1
ATOM 677 C CA . PRO A 1 88 ? -2.182 12.219 4.491 1.00 85.56 88 PRO A CA 1
ATOM 678 C C . PRO A 1 88 ? -2.961 11.471 3.409 1.00 85.56 88 PRO A C 1
ATOM 680 O O . PRO A 1 88 ? -2.396 10.782 2.558 1.00 85.56 88 PRO A O 1
ATOM 683 N N . ALA A 1 89 ? -4.288 11.611 3.447 1.00 87.56 89 ALA A N 1
ATOM 684 C CA . ALA A 1 89 ? -5.142 11.161 2.355 1.00 87.56 89 ALA A CA 1
ATOM 685 C C . ALA A 1 89 ? -4.721 11.821 1.033 1.00 87.56 89 ALA A C 1
ATOM 687 O O . ALA A 1 89 ? -4.221 12.949 1.008 1.00 87.56 89 ALA A O 1
ATOM 688 N N . GLY A 1 90 ? -4.922 11.117 -0.079 1.00 90.00 90 GLY A N 1
ATOM 689 C CA . GLY A 1 90 ? -4.504 11.601 -1.388 1.00 90.00 90 GLY A CA 1
ATOM 690 C C . GLY A 1 90 ? -4.021 10.499 -2.315 1.00 90.00 90 GLY A C 1
ATOM 691 O O . GLY A 1 90 ? -4.198 9.310 -2.063 1.00 90.00 90 GLY A O 1
ATOM 692 N N . LYS A 1 91 ? -3.419 10.913 -3.431 1.00 94.00 91 LYS A N 1
ATOM 693 C CA . LYS A 1 91 ? -2.921 10.012 -4.474 1.00 94.00 91 LYS A CA 1
ATOM 694 C C . LYS A 1 91 ? -1.402 10.015 -4.492 1.00 94.00 91 LYS A C 1
ATOM 696 O O . LYS A 1 91 ? -0.783 11.075 -4.608 1.00 94.00 91 LYS A O 1
ATOM 701 N N . TYR A 1 92 ? -0.821 8.826 -4.472 1.00 94.56 92 TYR A N 1
ATOM 702 C CA . TYR A 1 92 ? 0.618 8.615 -4.488 1.00 94.56 92 TYR A CA 1
ATOM 703 C C . TYR A 1 92 ? 1.009 7.595 -5.551 1.00 94.56 92 TYR A C 1
ATOM 705 O O . TYR A 1 92 ? 0.203 6.786 -6.002 1.00 94.56 92 TYR A O 1
ATOM 713 N N . THR A 1 93 ? 2.268 7.633 -5.955 1.00 94.44 93 THR A N 1
ATOM 714 C CA . THR A 1 93 ? 2.878 6.690 -6.889 1.00 94.44 93 THR A CA 1
ATOM 715 C C . THR A 1 93 ? 4.071 6.029 -6.221 1.00 94.44 93 THR A C 1
ATOM 717 O O . THR A 1 93 ? 4.847 6.714 -5.552 1.00 94.44 93 THR A O 1
ATOM 720 N N . TYR A 1 94 ? 4.197 4.711 -6.376 1.00 94.44 94 TYR A N 1
ATOM 721 C CA . TYR A 1 94 ? 5.309 3.940 -5.820 1.00 94.44 94 TYR A CA 1
ATOM 722 C C . TYR A 1 94 ? 6.321 3.604 -6.915 1.00 94.44 94 TYR A C 1
ATOM 724 O O . TYR A 1 94 ? 5.997 2.862 -7.841 1.00 94.44 94 TYR A O 1
ATOM 732 N N . HIS A 1 95 ? 7.524 4.163 -6.824 1.00 92.62 95 HIS A N 1
ATOM 733 C CA . HIS A 1 95 ? 8.582 4.045 -7.831 1.00 92.62 95 HIS A CA 1
ATOM 734 C C . HIS A 1 95 ? 9.624 3.045 -7.345 1.00 92.62 95 HIS A C 1
ATOM 736 O O . HIS A 1 95 ? 10.166 3.205 -6.252 1.00 92.62 95 HIS A O 1
ATOM 742 N N . VAL A 1 96 ? 9.909 2.023 -8.148 1.00 91.75 96 VAL A N 1
ATOM 743 C CA . VAL A 1 96 ? 10.968 1.040 -7.881 1.00 91.75 96 VAL A CA 1
ATOM 744 C C . VAL A 1 96 ? 12.170 1.406 -8.747 1.00 91.75 96 VAL A C 1
ATOM 746 O O . VAL A 1 96 ? 12.019 1.687 -9.935 1.00 91.75 96 VAL A O 1
ATOM 749 N N . ASN A 1 97 ? 13.365 1.429 -8.156 1.00 82.12 97 ASN A N 1
ATOM 750 C CA . ASN A 1 97 ? 14.573 1.914 -8.827 1.00 82.12 97 ASN A CA 1
ATOM 751 C C . ASN A 1 97 ? 14.849 1.170 -10.143 1.00 82.12 97 ASN A C 1
ATOM 753 O O . ASN A 1 97 ? 15.089 -0.033 -10.123 1.00 82.12 97 ASN A O 1
ATOM 757 N N . ASN A 1 98 ? 14.897 1.919 -11.252 1.00 70.44 98 ASN A N 1
ATOM 758 C CA . ASN A 1 98 ? 15.297 1.468 -12.595 1.00 70.44 98 ASN A CA 1
ATOM 759 C C . ASN A 1 98 ? 14.486 0.299 -13.191 1.00 70.44 98 ASN A C 1
ATOM 761 O O . ASN A 1 98 ? 14.925 -0.295 -14.170 1.00 70.44 98 ASN A O 1
ATOM 765 N N . ASP A 1 99 ? 13.308 -0.000 -12.638 1.00 70.69 99 ASP A N 1
ATOM 766 C CA . ASP A 1 99 ? 12.573 -1.248 -12.893 1.00 70.69 99 ASP A CA 1
ATOM 767 C C . ASP A 1 99 ? 11.106 -0.993 -13.284 1.00 70.69 99 ASP A C 1
ATOM 769 O O . ASP A 1 99 ? 10.203 -1.758 -12.948 1.00 70.69 99 ASP A O 1
ATOM 773 N N . GLU A 1 100 ? 10.835 0.112 -13.978 1.00 81.94 100 GLU A N 1
ATOM 774 C CA . GLU A 1 100 ? 9.481 0.434 -14.426 1.00 81.94 100 GLU A CA 1
ATOM 775 C C . GLU A 1 100 ? 9.201 -0.084 -15.851 1.00 81.94 100 GLU A C 1
ATOM 777 O O . GLU A 1 100 ? 9.958 0.238 -16.769 1.00 81.94 100 GLU A O 1
ATOM 782 N N . PRO A 1 101 ? 8.089 -0.815 -16.078 1.00 88.56 101 PRO A N 1
ATOM 783 C CA . PRO A 1 101 ? 7.112 -1.275 -15.091 1.00 88.56 101 PRO A CA 1
ATOM 784 C C . PRO A 1 101 ? 7.561 -2.518 -14.299 1.00 88.56 101 PRO A C 1
ATOM 786 O O . PRO A 1 101 ? 8.223 -3.400 -14.842 1.00 88.56 101 PRO A O 1
ATOM 789 N N . TYR A 1 102 ? 7.121 -2.631 -13.040 1.00 89.44 102 TYR A N 1
ATOM 790 C CA . TYR A 1 102 ? 7.401 -3.787 -12.180 1.00 89.44 102 TYR A CA 1
ATOM 791 C C . TYR A 1 102 ? 6.156 -4.681 -12.005 1.00 89.44 102 TYR A C 1
ATOM 793 O O . TYR A 1 102 ? 5.019 -4.227 -12.185 1.00 89.44 102 TYR A O 1
ATOM 801 N N . PRO A 1 103 ? 6.334 -5.978 -11.677 1.00 88.06 103 PRO A N 1
ATOM 802 C CA . PRO A 1 103 ? 5.212 -6.871 -11.408 1.00 88.06 103 PRO A CA 1
ATOM 803 C C . PRO A 1 103 ? 4.497 -6.489 -10.108 1.00 88.06 103 PRO A C 1
ATOM 805 O O . PRO A 1 103 ? 5.140 -6.166 -9.109 1.00 88.06 103 PRO A O 1
ATOM 808 N N . ILE A 1 104 ? 3.166 -6.591 -10.113 1.00 89.38 104 ILE A N 1
ATOM 809 C CA . ILE A 1 104 ? 2.331 -6.364 -8.931 1.00 89.38 104 ILE A CA 1
ATOM 810 C C . ILE A 1 104 ? 1.897 -7.713 -8.360 1.00 89.38 104 ILE A C 1
ATOM 812 O O . ILE A 1 104 ? 1.327 -8.546 -9.067 1.00 89.38 104 ILE A O 1
ATOM 816 N N . CYS A 1 105 ? 2.128 -7.902 -7.067 1.00 87.94 105 CYS A N 1
ATOM 817 C CA . CYS A 1 105 ? 1.663 -9.050 -6.314 1.00 87.94 105 CYS A CA 1
ATOM 818 C C . CYS A 1 105 ? 0.155 -8.936 -6.076 1.00 87.94 105 CYS A C 1
ATOM 820 O O . CYS A 1 105 ? -0.296 -8.355 -5.092 1.00 87.94 105 CYS A O 1
ATOM 822 N N . VAL A 1 106 ? -0.626 -9.502 -6.994 1.00 84.56 106 VAL A N 1
ATOM 823 C CA . VAL A 1 106 ? -2.097 -9.492 -6.931 1.00 84.56 106 VAL A CA 1
ATOM 824 C C . VAL A 1 106 ? -2.668 -10.520 -5.954 1.00 84.56 106 VAL A C 1
ATOM 826 O O . VAL A 1 106 ? -3.793 -10.362 -5.504 1.00 84.56 106 VAL A O 1
ATOM 829 N N . SER A 1 107 ? -1.895 -11.549 -5.592 1.00 84.19 107 SER A N 1
ATOM 830 C CA . SER A 1 107 ? -2.328 -12.600 -4.671 1.00 84.19 107 SER A CA 1
ATOM 831 C C . SER A 1 107 ? -1.297 -12.815 -3.577 1.00 84.19 107 SER A C 1
ATOM 833 O O . SER A 1 107 ? -0.156 -13.184 -3.852 1.00 84.19 107 SER A O 1
ATOM 835 N N . PHE A 1 108 ? -1.715 -12.657 -2.322 1.00 78.31 108 PHE A N 1
ATOM 836 C CA . PHE A 1 108 ? -0.845 -12.909 -1.173 1.00 78.31 108 PHE A CA 1
ATOM 837 C C . PHE A 1 108 ? -0.385 -14.374 -1.092 1.00 78.31 108 PHE A C 1
ATOM 839 O O . PHE A 1 108 ? 0.701 -14.648 -0.602 1.00 78.31 108 PHE A O 1
ATOM 846 N N . LEU A 1 109 ? -1.163 -15.321 -1.630 1.00 83.38 109 LEU A N 1
ATOM 847 C CA . LEU A 1 109 ? -0.752 -16.729 -1.719 1.00 83.38 109 LEU A CA 1
ATOM 848 C C . LEU A 1 109 ? 0.400 -16.947 -2.710 1.00 83.38 109 LEU A C 1
ATOM 850 O O . LEU A 1 109 ? 1.169 -17.890 -2.557 1.00 83.38 109 LEU A O 1
ATOM 854 N N . ALA A 1 110 ? 0.508 -16.085 -3.723 1.00 80.50 110 ALA A N 1
ATOM 855 C CA . ALA A 1 110 ? 1.608 -16.088 -4.682 1.00 80.50 110 ALA A CA 1
ATOM 856 C C . ALA A 1 110 ? 2.801 -15.239 -4.207 1.00 80.50 110 ALA A C 1
ATOM 858 O O . ALA A 1 110 ? 3.847 -15.219 -4.860 1.00 80.50 110 ALA A O 1
ATOM 859 N N . TRP A 1 111 ? 2.658 -14.524 -3.087 1.00 88.94 111 TRP A N 1
ATOM 860 C CA . TRP A 1 111 ? 3.744 -13.761 -2.501 1.00 88.94 111 TRP A CA 1
ATOM 861 C C . TRP A 1 111 ? 4.730 -14.702 -1.811 1.00 88.94 111 TRP A C 1
ATOM 863 O O . TRP A 1 111 ? 4.376 -15.459 -0.908 1.00 88.94 111 TRP A O 1
ATOM 873 N N . VAL A 1 112 ? 5.992 -14.626 -2.223 1.00 89.81 112 VAL A N 1
ATOM 874 C CA . VAL A 1 112 ? 7.092 -15.324 -1.559 1.00 89.81 112 VAL A CA 1
ATOM 875 C C . VAL A 1 112 ? 7.799 -14.314 -0.656 1.00 89.81 112 VAL A C 1
ATOM 877 O O . VAL A 1 112 ? 8.264 -13.296 -1.175 1.00 89.81 112 VAL A O 1
ATOM 880 N N . PRO A 1 113 ? 7.898 -14.548 0.664 1.00 87.56 113 PRO A N 1
ATOM 881 C CA . PRO A 1 113 ? 8.6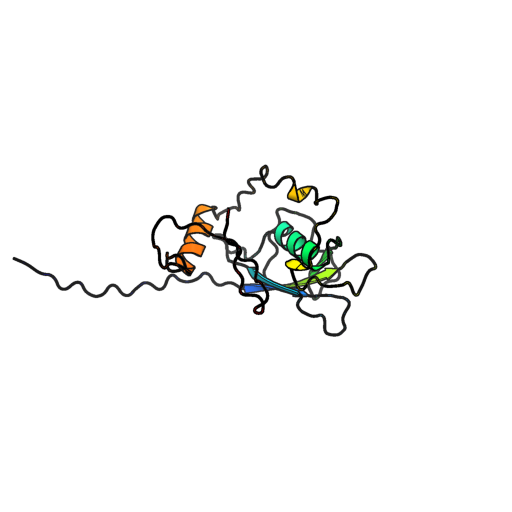25 -13.658 1.562 1.00 87.56 113 PRO A CA 1
ATOM 882 C C . PRO A 1 113 ? 10.090 -13.476 1.134 1.00 87.56 113 PRO A C 1
ATOM 884 O O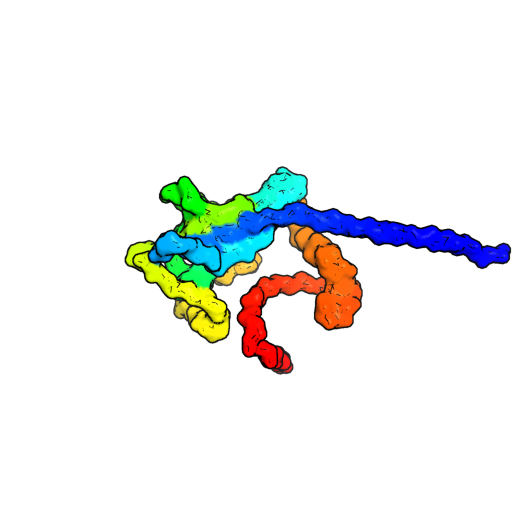 . PRO A 1 113 ? 10.699 -14.418 0.615 1.00 87.56 113 PRO A O 1
ATOM 887 N N . PRO A 1 114 ? 10.689 -12.292 1.349 1.00 87.44 114 PRO A N 1
ATOM 888 C CA . PRO A 1 114 ? 12.082 -12.073 0.997 1.00 87.44 114 PRO A CA 1
ATOM 889 C C . PRO A 1 114 ? 13.004 -12.928 1.882 1.00 87.44 114 PRO A C 1
ATOM 891 O O . PRO A 1 114 ? 12.699 -13.150 3.056 1.00 87.44 114 PRO A O 1
ATOM 894 N N . PRO A 1 115 ? 14.170 -13.361 1.367 1.00 85.94 115 PRO A N 1
ATOM 895 C CA . PRO A 1 115 ? 15.125 -14.169 2.132 1.00 85.94 115 PRO A CA 1
ATOM 896 C C . PRO A 1 115 ? 15.679 -13.418 3.349 1.00 85.94 115 PRO A C 1
ATOM 898 O O . PRO A 1 115 ? 16.008 -14.030 4.362 1.00 85.94 115 PRO A O 1
ATOM 901 N N . LYS A 1 116 ? 15.754 -12.085 3.256 1.00 86.38 116 LYS A N 1
ATOM 902 C CA . LYS A 1 116 ? 15.999 -11.191 4.382 1.00 86.38 116 LYS A CA 1
ATOM 903 C C . LYS A 1 116 ? 14.770 -10.309 4.573 1.00 86.38 116 LYS A C 1
ATOM 905 O O . LYS A 1 116 ? 14.428 -9.518 3.697 1.00 86.38 116 LYS A O 1
ATOM 910 N N . ILE A 1 117 ? 14.132 -10.441 5.728 1.00 83.50 117 ILE A N 1
ATOM 911 C CA . ILE A 1 117 ? 13.046 -9.561 6.151 1.00 83.50 117 ILE A CA 1
ATOM 912 C C . ILE A 1 117 ? 13.612 -8.144 6.384 1.00 83.50 117 ILE A C 1
ATOM 914 O O . ILE A 1 117 ? 14.702 -8.032 6.951 1.00 83.50 117 ILE A O 1
ATOM 918 N N . PRO A 1 118 ? 12.924 -7.066 5.956 1.00 81.69 118 PRO A N 1
ATOM 919 C CA . PRO A 1 118 ? 13.355 -5.698 6.237 1.00 81.69 118 PRO A CA 1
ATOM 920 C C . PRO A 1 118 ? 13.607 -5.463 7.730 1.00 81.69 118 PRO A C 1
ATOM 922 O O . PRO A 1 118 ? 12.793 -5.857 8.562 1.00 81.69 118 PRO A O 1
ATOM 925 N N . ASP A 1 119 ? 14.691 -4.761 8.070 1.00 79.19 119 ASP A N 1
ATOM 926 C CA . ASP A 1 119 ? 15.113 -4.555 9.468 1.00 79.19 119 ASP A CA 1
ATOM 927 C C . ASP A 1 119 ? 14.020 -3.865 10.323 1.00 79.19 119 ASP A C 1
ATOM 929 O O . ASP A 1 119 ? 13.906 -4.080 11.528 1.00 79.19 119 ASP A O 1
ATOM 933 N N . ARG A 1 120 ? 13.131 -3.074 9.709 1.00 73.81 120 ARG A N 1
ATOM 934 C CA . ARG A 1 120 ? 11.984 -2.478 10.415 1.00 73.81 120 ARG A CA 1
ATOM 935 C C . ARG A 1 120 ? 10.917 -3.501 10.835 1.00 73.81 120 ARG A C 1
ATOM 937 O O . ARG A 1 120 ? 10.266 -3.312 11.857 1.00 73.81 120 ARG A O 1
ATOM 944 N N . TRP A 1 121 ? 10.769 -4.616 10.115 1.00 77.44 121 TRP A N 1
ATOM 945 C CA . TRP A 1 121 ? 9.837 -5.695 10.483 1.00 77.44 121 TRP A CA 1
ATOM 946 C C . TRP A 1 121 ? 10.376 -6.561 11.622 1.00 77.44 121 TRP A C 1
ATOM 948 O O . TRP A 1 121 ? 9.601 -7.216 12.314 1.00 77.44 121 TRP A O 1
ATOM 958 N N . THR A 1 122 ? 11.689 -6.561 11.863 1.00 74.56 122 THR A N 1
ATOM 959 C CA . THR A 1 122 ? 12.260 -7.284 13.007 1.00 74.56 122 THR A CA 1
ATOM 960 C C . THR A 1 122 ? 12.063 -6.537 14.330 1.00 74.56 122 THR A C 1
ATOM 962 O O . THR A 1 122 ? 12.121 -7.153 15.389 1.00 74.56 122 THR A O 1
ATOM 965 N N . ASN A 1 123 ? 11.755 -5.235 14.286 1.00 62.53 123 ASN A N 1
ATOM 966 C CA . ASN A 1 123 ? 11.641 -4.359 15.459 1.00 62.53 123 ASN A CA 1
ATOM 967 C C . ASN A 1 123 ? 10.191 -4.064 15.897 1.00 62.53 123 ASN A C 1
ATOM 969 O O . ASN A 1 123 ? 9.956 -3.117 16.650 1.00 62.53 123 ASN A O 1
ATOM 973 N N . ILE A 1 124 ? 9.214 -4.883 15.481 1.00 54.94 124 ILE A N 1
ATOM 974 C CA . ILE A 1 124 ? 7.764 -4.672 15.713 1.00 54.94 124 ILE A CA 1
ATOM 975 C C . ILE A 1 124 ? 7.372 -4.570 17.215 1.00 54.94 124 ILE A C 1
ATOM 977 O O . ILE A 1 124 ? 6.254 -4.181 17.544 1.00 54.94 124 ILE A O 1
ATOM 981 N N . GLY A 1 125 ? 8.288 -4.832 18.155 1.00 46.94 125 GLY A N 1
ATOM 982 C CA . GLY A 1 125 ? 8.048 -4.734 19.601 1.00 46.94 125 GLY A CA 1
ATOM 983 C C . GLY A 1 125 ? 8.607 -3.500 20.327 1.00 46.94 125 GLY A C 1
ATOM 984 O O . GLY A 1 125 ? 8.245 -3.301 21.484 1.00 46.94 125 GLY A O 1
ATOM 985 N N . SER A 1 126 ? 9.475 -2.686 19.713 1.00 44.84 126 SER A N 1
ATOM 986 C CA . SER A 1 126 ? 10.293 -1.717 20.476 1.00 44.84 126 SER A CA 1
ATOM 987 C C . SER A 1 126 ? 9.834 -0.261 20.392 1.00 44.84 126 SER A C 1
ATOM 989 O O . SER A 1 126 ? 10.114 0.511 21.307 1.00 44.84 126 SER A O 1
ATOM 991 N N . SER A 1 127 ? 9.088 0.119 19.354 1.00 46.53 127 SER A N 1
ATOM 992 C CA . SER A 1 127 ? 8.622 1.498 19.183 1.00 46.53 127 SER A CA 1
ATOM 993 C C . SER A 1 127 ? 7.146 1.616 19.537 1.00 46.53 127 SER A C 1
ATOM 995 O O . SER A 1 127 ? 6.252 1.419 18.714 1.00 46.53 127 SER A O 1
ATOM 997 N N . THR A 1 128 ? 6.863 1.988 20.784 1.00 44.00 128 THR A N 1
ATOM 998 C CA . THR A 1 128 ? 5.595 2.632 21.134 1.00 44.00 128 THR A CA 1
ATOM 999 C C . THR A 1 128 ? 5.596 4.041 20.551 1.00 44.00 128 THR A C 1
ATOM 1001 O O . THR A 1 128 ? 5.750 5.021 21.282 1.00 44.00 128 THR A O 1
ATOM 1004 N N . THR A 1 129 ? 5.445 4.166 19.230 1.00 45.16 129 THR A N 1
ATOM 1005 C CA . THR A 1 129 ? 5.126 5.459 18.623 1.00 45.16 129 THR A CA 1
ATOM 1006 C C . THR A 1 129 ? 3.713 5.798 19.075 1.00 45.16 129 THR A C 1
ATOM 1008 O O . THR A 1 129 ? 2.707 5.322 18.548 1.00 45.16 129 THR A O 1
ATOM 1011 N N . THR A 1 130 ? 3.649 6.527 20.182 1.00 44.34 130 THR A N 1
ATOM 1012 C CA . THR A 1 130 ? 2.409 7.014 20.763 1.00 44.34 130 THR A CA 1
ATOM 1013 C C . THR A 1 130 ? 1.925 8.100 19.820 1.00 44.34 130 THR A C 1
ATOM 1015 O O . THR A 1 130 ? 2.461 9.203 19.831 1.00 44.34 130 THR A O 1
ATOM 1018 N N . MET A 1 131 ? 0.967 7.772 18.954 1.00 48.31 131 MET A N 1
ATOM 1019 C CA . MET A 1 131 ? 0.264 8.764 18.143 1.00 48.31 131 MET A CA 1
ATOM 1020 C C . MET A 1 131 ? -0.251 9.865 19.082 1.00 48.31 131 MET A C 1
ATOM 1022 O O . MET A 1 131 ? -1.072 9.556 19.956 1.00 48.31 131 MET A O 1
ATOM 1026 N N . PRO A 1 132 ? 0.216 11.124 18.961 1.00 47.75 132 PRO A N 1
ATOM 1027 C CA . PRO A 1 132 ? -0.270 12.200 19.810 1.00 47.75 132 PRO A CA 1
ATOM 1028 C C . PRO A 1 132 ? -1.788 12.320 19.641 1.00 47.75 132 PRO A C 1
ATOM 1030 O O . PRO A 1 132 ? -2.293 12.446 18.526 1.00 47.75 132 PRO A O 1
ATOM 1033 N N . GLY A 1 133 ? -2.518 12.195 20.748 1.00 55.22 133 GLY A N 1
ATOM 1034 C CA . GLY A 1 133 ? -3.967 12.392 20.797 1.00 55.22 133 GLY A CA 1
ATOM 1035 C C . GLY A 1 133 ? -4.853 11.182 20.496 1.00 55.22 133 GLY A C 1
ATOM 1036 O O . GLY A 1 133 ? -6.058 11.269 20.733 1.00 55.22 133 GLY A O 1
ATOM 1037 N N . VAL A 1 134 ? -4.322 10.047 20.026 1.00 56.94 134 VAL A N 1
ATOM 1038 C CA . VAL A 1 134 ? -5.140 8.848 19.766 1.00 56.94 134 VAL A CA 1
ATOM 1039 C C . VAL A 1 134 ? -4.495 7.625 20.394 1.00 56.94 134 VAL A C 1
ATOM 1041 O O . VAL A 1 134 ? -3.511 7.076 19.906 1.00 56.94 134 VAL A O 1
ATOM 1044 N N . THR A 1 135 ? -5.076 7.170 21.499 1.00 65.88 135 THR A N 1
ATOM 1045 C CA . THR A 1 135 ? -4.633 5.948 22.164 1.00 65.88 135 THR A CA 1
ATOM 1046 C C . THR A 1 135 ? -5.046 4.715 21.353 1.00 65.88 135 THR A C 1
ATOM 1048 O O . THR A 1 135 ? -6.050 4.717 20.633 1.00 65.88 135 THR A O 1
ATOM 1051 N N . LYS A 1 136 ? -4.315 3.603 21.530 1.00 67.25 136 LYS A N 1
ATOM 1052 C CA . LYS A 1 136 ? -4.719 2.284 21.003 1.00 67.25 136 LYS A CA 1
ATOM 1053 C C . LYS A 1 136 ? -6.148 1.918 21.426 1.00 67.25 136 LYS A C 1
ATOM 1055 O O . LYS A 1 136 ? -6.881 1.303 20.657 1.00 67.25 136 LYS A O 1
ATOM 1060 N N . SER A 1 137 ? -6.556 2.324 22.632 1.00 69.69 137 SER A N 1
ATOM 1061 C CA . SER A 1 137 ? -7.919 2.136 23.130 1.00 69.69 137 SER A CA 1
ATOM 1062 C C . SER A 1 137 ? -8.950 2.961 22.358 1.00 69.69 137 SER A C 1
ATOM 1064 O O . SER A 1 137 ? -10.012 2.425 22.060 1.00 69.69 137 SER A O 1
ATOM 1066 N N . THR A 1 138 ? -8.639 4.200 21.963 1.00 71.12 138 THR A N 1
ATOM 1067 C CA . THR A 1 138 ? -9.527 5.032 21.137 1.00 71.12 138 THR A CA 1
ATOM 1068 C C . THR A 1 138 ? -9.714 4.437 19.746 1.00 71.12 138 THR A C 1
ATOM 1070 O O . THR A 1 138 ? -10.851 4.245 19.328 1.00 71.12 138 THR A O 1
ATOM 1073 N N . LEU A 1 139 ? -8.632 4.055 19.053 1.00 67.88 139 LEU A N 1
ATOM 1074 C CA . LEU A 1 139 ? -8.744 3.351 17.763 1.00 67.88 139 LEU A CA 1
ATOM 1075 C C . LEU A 1 139 ? -9.545 2.059 17.903 1.00 67.88 139 LEU A C 1
ATOM 1077 O O . LEU A 1 139 ? -10.396 1.759 17.072 1.00 67.88 139 LEU A O 1
ATOM 1081 N N . SER A 1 140 ? -9.312 1.316 18.985 1.00 76.44 140 SER A N 1
ATOM 1082 C CA . SER A 1 140 ? -10.039 0.082 19.239 1.00 76.44 140 SER A CA 1
ATOM 1083 C C . SER A 1 140 ? -11.527 0.298 19.472 1.00 76.44 140 SER A C 1
ATOM 1085 O O . SER A 1 140 ? -12.346 -0.429 18.917 1.00 76.44 140 SER A O 1
ATOM 1087 N N . ALA A 1 141 ? -11.887 1.323 20.238 1.00 74.19 141 ALA A N 1
ATOM 1088 C CA . ALA A 1 141 ? -13.273 1.706 20.446 1.00 74.19 141 ALA A CA 1
ATOM 1089 C C . ALA A 1 141 ? -13.943 2.145 19.136 1.00 74.19 141 ALA A C 1
ATOM 1091 O O . ALA A 1 141 ? -15.087 1.770 18.902 1.00 74.19 141 ALA A O 1
ATOM 1092 N N . LEU A 1 142 ? -13.229 2.875 18.272 1.00 71.56 142 LEU A N 1
ATOM 1093 C CA . LEU A 1 142 ? -13.734 3.321 16.972 1.00 71.56 142 LEU A CA 1
ATOM 1094 C C . LEU A 1 142 ? -14.008 2.150 16.023 1.00 71.56 142 LEU A C 1
ATOM 1096 O O . LEU A 1 142 ? -15.090 2.084 15.447 1.00 71.56 142 LEU A O 1
ATOM 1100 N N . VAL A 1 143 ? -13.068 1.207 15.906 1.00 70.62 143 VAL A N 1
ATOM 1101 C CA . VAL A 1 143 ? -13.246 -0.005 15.085 1.00 70.62 143 VAL A CA 1
ATOM 1102 C C . VAL A 1 143 ? -14.422 -0.830 15.608 1.00 70.62 143 VAL A C 1
ATOM 1104 O O . VAL A 1 143 ? -15.326 -1.166 14.851 1.00 70.62 143 VAL A O 1
ATOM 1107 N N . LYS A 1 144 ? -14.489 -1.058 16.925 1.00 77.12 144 LYS A N 1
ATOM 1108 C CA . LYS A 1 144 ? -15.618 -1.767 17.541 1.00 77.12 144 LYS A CA 1
ATOM 1109 C C . LYS A 1 144 ? -16.947 -1.054 17.316 1.00 77.12 144 LYS A C 1
ATOM 1111 O O . LYS A 1 144 ? -17.941 -1.729 17.090 1.00 77.12 144 LYS A O 1
ATOM 1116 N N . ALA A 1 145 ? -16.986 0.276 17.382 1.00 76.19 145 ALA A N 1
ATOM 1117 C CA . ALA A 1 145 ? -18.203 1.044 17.130 1.00 76.19 145 ALA A CA 1
ATOM 1118 C C . ALA A 1 145 ? -18.659 0.935 15.666 1.00 76.19 145 ALA A C 1
ATOM 1120 O O . ALA A 1 145 ? -19.859 0.816 15.418 1.00 76.19 145 ALA A O 1
ATOM 1121 N N . ALA A 1 146 ? -17.723 0.920 14.709 1.00 72.25 146 ALA A N 1
ATOM 1122 C CA . ALA A 1 146 ? -18.026 0.672 13.298 1.00 72.25 146 ALA A CA 1
ATOM 1123 C C . ALA A 1 146 ? -18.646 -0.722 13.086 1.00 72.25 146 ALA A C 1
ATOM 1125 O O . ALA A 1 146 ? -19.632 -0.851 12.362 1.00 72.25 146 ALA A O 1
ATOM 1126 N N . ASP A 1 147 ? -18.162 -1.728 13.819 1.00 76.12 147 ASP A N 1
ATOM 1127 C CA . ASP A 1 147 ? -18.701 -3.096 13.829 1.00 76.12 147 ASP A CA 1
ATOM 1128 C C . ASP A 1 147 ? -19.931 -3.262 14.753 1.00 76.12 147 ASP A C 1
ATOM 1130 O O . ASP A 1 147 ? -20.295 -4.369 15.149 1.00 76.12 147 ASP A O 1
ATOM 1134 N N . SER A 1 148 ? -20.592 -2.162 15.140 1.00 82.81 148 SER A N 1
ATOM 1135 C CA . SER A 1 148 ? -21.770 -2.153 16.030 1.00 82.81 148 SER A CA 1
ATOM 1136 C C . SER A 1 148 ? -21.551 -2.817 17.398 1.00 82.81 148 SER A C 1
ATOM 1138 O O . SER A 1 148 ? -22.502 -3.259 18.044 1.00 82.81 148 SER A O 1
ATOM 1140 N N . HIS A 1 149 ? -20.300 -2.873 17.853 1.00 80.94 149 HIS A N 1
ATOM 1141 C CA . HIS A 1 149 ? -19.844 -3.592 19.041 1.00 80.94 149 HIS A CA 1
ATOM 1142 C C . HIS A 1 149 ? -20.188 -5.086 19.011 1.00 80.94 149 HIS A C 1
ATOM 1144 O O . HIS A 1 149 ? -20.543 -5.666 20.039 1.00 80.94 149 HIS A O 1
ATOM 1150 N N . GLN A 1 150 ? -20.090 -5.714 17.839 1.00 82.81 150 GLN A N 1
ATOM 1151 C CA . GLN A 1 150 ? -20.353 -7.140 17.663 1.00 82.81 150 GLN A CA 1
ATOM 1152 C C . GLN A 1 150 ? -19.279 -7.757 16.772 1.00 82.81 150 GLN A C 1
ATOM 1154 O O . GLN A 1 150 ? -18.719 -7.107 15.893 1.00 82.81 150 GLN A O 1
ATOM 1159 N N . CYS A 1 151 ? -18.989 -9.037 16.974 1.00 76.94 151 CYS A N 1
ATOM 1160 C CA . CYS A 1 151 ? -18.199 -9.780 16.008 1.00 76.94 151 CYS A CA 1
ATOM 1161 C C . CYS A 1 151 ? -19.002 -9.888 14.708 1.00 76.94 151 CYS A C 1
ATOM 1163 O O . CYS A 1 151 ? -20.067 -10.500 14.695 1.00 76.94 151 CYS A O 1
ATOM 1165 N N . VAL A 1 152 ? -18.469 -9.357 13.607 1.00 69.31 152 VAL A N 1
ATOM 1166 C CA . VAL A 1 152 ? -19.134 -9.360 12.290 1.00 69.31 152 VAL A CA 1
ATOM 1167 C C . VAL A 1 152 ? -19.459 -10.780 11.792 1.00 69.31 152 VAL A C 1
ATOM 1169 O O . VAL A 1 152 ? -20.381 -10.967 11.005 1.00 69.31 152 VAL A O 1
ATOM 1172 N N . VAL A 1 153 ? -18.731 -11.798 12.268 1.00 69.94 153 VAL A N 1
ATOM 1173 C CA . VAL A 1 153 ? -18.938 -13.204 11.880 1.00 69.94 153 VAL A CA 1
ATOM 1174 C C . VAL A 1 153 ? -19.933 -13.925 12.792 1.00 69.94 153 VAL A C 1
ATOM 1176 O O . VAL A 1 153 ? -20.779 -14.667 12.302 1.00 69.94 153 VAL A O 1
ATOM 1179 N N . THR A 1 154 ? -19.823 -13.756 14.114 1.00 76.38 154 THR A N 1
ATOM 1180 C CA . THR A 1 154 ? -20.573 -14.572 15.091 1.00 76.38 154 THR A CA 1
ATOM 1181 C C . THR A 1 154 ? -21.698 -13.825 15.803 1.00 76.38 154 THR A C 1
ATOM 1183 O O . THR A 1 154 ? -22.493 -14.455 16.492 1.00 76.38 154 THR A O 1
ATOM 1186 N N . GLY A 1 155 ? -21.755 -12.495 15.700 1.00 81.12 155 GLY A N 1
ATOM 1187 C CA . GLY A 1 155 ? -22.674 -11.648 16.467 1.00 81.12 155 GLY A CA 1
ATOM 1188 C C . GLY A 1 155 ? -22.357 -11.564 17.965 1.00 81.12 155 GLY A C 1
ATOM 1189 O O . GLY A 1 155 ? -23.097 -10.929 18.713 1.00 81.12 155 GLY A O 1
ATOM 1190 N N . ALA A 1 156 ? -21.271 -12.190 18.434 1.00 80.00 156 ALA A N 1
ATOM 1191 C CA . ALA A 1 156 ? -20.872 -12.116 19.836 1.00 80.00 156 ALA A CA 1
ATOM 1192 C C . ALA A 1 156 ? -20.583 -10.662 20.235 1.00 80.00 156 ALA A C 1
ATOM 1194 O O . ALA A 1 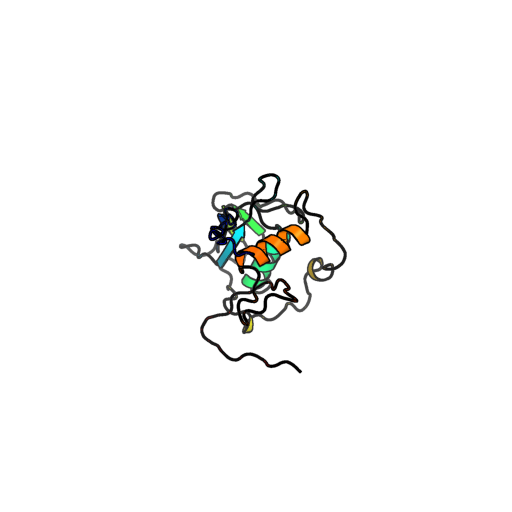156 ? -19.921 -9.941 19.495 1.00 80.00 156 ALA A O 1
ATOM 1195 N N . THR A 1 157 ? -21.054 -10.238 21.407 1.00 84.62 157 THR A N 1
ATOM 1196 C CA . THR A 1 157 ? -20.899 -8.861 21.917 1.00 84.62 157 THR A CA 1
ATOM 1197 C C . THR A 1 157 ? -19.841 -8.739 23.017 1.00 84.62 157 THR A C 1
ATOM 1199 O O . THR A 1 157 ? -19.530 -7.642 23.476 1.00 84.62 157 THR A O 1
ATOM 1202 N N . SER A 1 158 ? -19.258 -9.861 23.446 1.00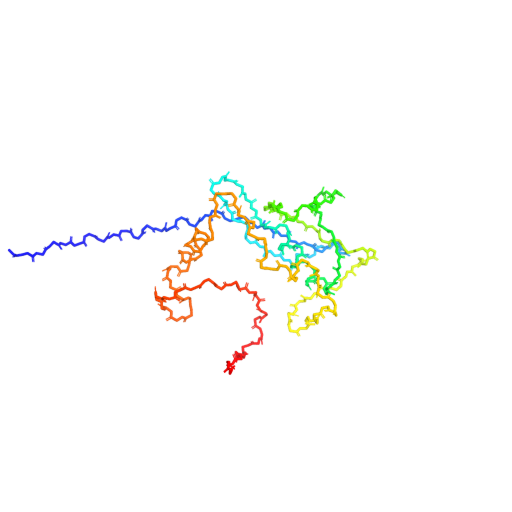 81.75 158 SER A N 1
ATOM 1203 C CA . SER A 1 158 ? -18.223 -9.935 24.479 1.00 81.75 158 SER A CA 1
ATOM 1204 C C . SER A 1 158 ? -16.908 -10.482 23.914 1.00 81.75 158 SER A C 1
ATOM 1206 O O . SER A 1 158 ? -16.881 -11.086 22.844 1.00 81.75 158 SER A O 1
ATOM 1208 N N . ALA A 1 159 ? -15.798 -10.224 24.620 1.00 77.69 159 ALA A N 1
ATOM 1209 C CA . ALA A 1 159 ? -14.445 -10.647 24.227 1.00 77.69 159 ALA A CA 1
ATOM 1210 C C . ALA A 1 159 ? -14.014 -10.195 22.810 1.00 77.69 159 ALA A C 1
ATOM 1212 O O . ALA A 1 159 ? -13.278 -10.888 22.111 1.00 77.69 159 ALA A O 1
ATOM 1213 N N . LEU A 1 160 ? -14.457 -9.005 22.390 1.00 75.75 160 LEU A N 1
ATOM 1214 C CA . LEU A 1 160 ? -14.130 -8.442 21.080 1.00 75.75 160 LEU A CA 1
ATOM 1215 C C . LEU A 1 160 ? -12.679 -7.978 21.004 1.00 75.75 160 LEU A C 1
ATOM 1217 O O . LEU A 1 160 ? -12.223 -7.182 21.837 1.00 75.75 160 LEU A O 1
ATOM 1221 N N . ASN A 1 161 ? -12.000 -8.382 19.937 1.00 75.56 161 ASN A N 1
ATOM 1222 C CA . ASN A 1 161 ? -10.677 -7.900 19.582 1.00 75.56 161 ASN A CA 1
ATOM 1223 C C . ASN A 1 161 ? -10.681 -7.375 18.145 1.00 75.56 161 ASN A C 1
ATOM 1225 O O . ASN A 1 161 ? -11.478 -7.829 17.325 1.00 75.56 161 ASN A O 1
ATOM 1229 N N . ASN A 1 162 ? -9.804 -6.421 17.843 1.00 70.88 162 ASN A N 1
ATOM 1230 C CA . ASN A 1 162 ? -9.719 -5.903 16.482 1.00 70.88 162 ASN A CA 1
ATOM 1231 C C . ASN A 1 162 ? -8.822 -6.822 15.672 1.00 70.88 162 ASN A C 1
ATOM 1233 O O . ASN A 1 162 ? -7.716 -7.151 16.100 1.00 70.88 162 ASN A O 1
ATOM 1237 N N . SER A 1 163 ? -9.299 -7.205 14.497 1.00 66.69 163 SER A N 1
ATOM 1238 C CA . SER A 1 163 ? -8.488 -7.901 13.509 1.00 66.69 163 SER A CA 1
ATOM 1239 C C . SER A 1 163 ? -8.197 -6.942 12.364 1.00 66.69 163 SER A C 1
ATOM 1241 O O . SER A 1 163 ? -9.079 -6.216 11.908 1.00 66.69 163 SER A O 1
ATOM 1243 N N . HIS A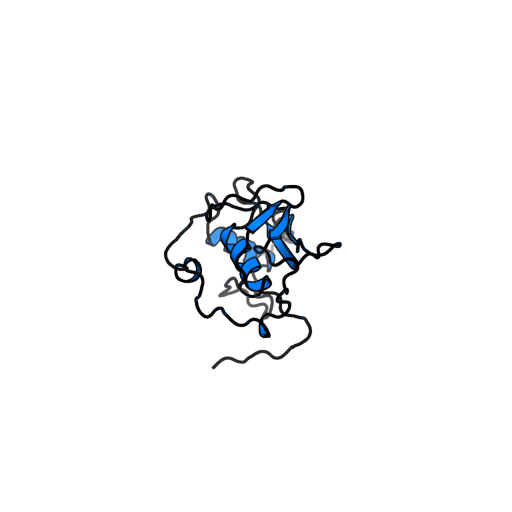 1 164 ? -6.944 -6.901 11.923 1.00 60.84 164 HIS A N 1
ATOM 1244 C CA . HIS A 1 164 ? -6.592 -6.205 10.694 1.00 60.84 164 HIS A CA 1
ATOM 1245 C C . HIS A 1 164 ? -6.935 -7.140 9.534 1.00 60.84 164 HIS A C 1
ATOM 1247 O O . HIS A 1 164 ? -6.348 -8.215 9.415 1.00 60.84 164 HIS A O 1
ATOM 1253 N N . LEU A 1 165 ? -7.922 -6.767 8.720 1.00 54.16 165 LEU A N 1
ATOM 1254 C CA . LEU A 1 165 ? -8.285 -7.539 7.537 1.00 54.16 165 LEU A CA 1
ATOM 1255 C C . LEU A 1 165 ? -7.353 -7.175 6.382 1.00 54.16 165 LEU A C 1
ATOM 1257 O O . LEU A 1 165 ? -7.194 -6.003 6.044 1.00 54.16 165 LEU A O 1
ATOM 1261 N N . ILE A 1 166 ? -6.778 -8.199 5.759 1.00 45.47 166 ILE A N 1
ATOM 1262 C CA . ILE A 1 166 ? -6.120 -8.097 4.458 1.00 45.47 166 ILE A CA 1
ATOM 1263 C C . ILE A 1 166 ? -7.139 -8.628 3.444 1.00 45.47 166 ILE A C 1
ATOM 1265 O O . ILE A 1 166 ? -7.552 -9.783 3.583 1.00 45.47 166 ILE A O 1
ATOM 1269 N N . PRO A 1 167 ? -7.608 -7.825 2.471 1.00 37.41 167 PRO A N 1
ATOM 1270 C CA . PRO A 1 167 ? -8.535 -8.309 1.456 1.00 37.41 167 PRO A CA 1
ATOM 1271 C C . PRO A 1 167 ? -7.929 -9.507 0.715 1.00 37.41 167 PRO A C 1
ATOM 1273 O O . PRO A 1 167 ? -6.860 -9.395 0.120 1.00 37.41 167 PRO A O 1
ATOM 1276 N N . GLY A 1 168 ? -8.600 -10.656 0.782 1.00 37.91 168 GLY A N 1
ATOM 1277 C CA . GLY A 1 168 ? -8.301 -11.814 -0.055 1.00 37.91 168 GLY A CA 1
ATOM 1278 C C . GLY A 1 168 ? -9.161 -11.790 -1.315 1.00 37.91 168 GLY A C 1
ATOM 1279 O O . GLY A 1 168 ? -10.314 -11.352 -1.266 1.00 37.91 168 GLY A O 1
ATOM 1280 N N . ASP A 1 169 ? -8.619 -12.278 -2.430 1.00 55.25 169 ASP A N 1
ATOM 1281 C CA . ASP A 1 169 ? -9.380 -12.470 -3.664 1.00 55.25 169 ASP A CA 1
ATOM 1282 C C . ASP A 1 169 ? -10.637 -13.317 -3.413 1.00 55.25 169 ASP A C 1
ATOM 1284 O O . ASP A 1 169 ? -10.622 -14.336 -2.716 1.00 55.25 169 ASP A O 1
ATOM 1288 N N . SER A 1 170 ? -11.744 -12.904 -4.027 1.00 44.53 170 SER A N 1
ATOM 1289 C CA . SER A 1 170 ? -13.098 -13.455 -3.877 1.00 44.53 170 SER A CA 1
ATOM 1290 C C . SER A 1 170 ? -13.289 -14.885 -4.417 1.00 44.53 170 SER A C 1
ATOM 1292 O O . SER A 1 170 ? -14.417 -15.378 -4.460 1.00 44.53 170 SER A O 1
ATOM 1294 N N . THR A 1 171 ? -12.216 -15.585 -4.795 1.00 44.81 171 THR A N 1
ATOM 1295 C CA . THR A 1 171 ? -12.266 -16.862 -5.526 1.00 44.81 171 THR A CA 1
ATOM 1296 C C . THR A 1 171 ? -11.815 -18.103 -4.752 1.00 44.81 171 THR A C 1
ATOM 1298 O O . THR A 1 171 ? -11.972 -19.199 -5.283 1.00 44.81 171 THR A O 1
ATOM 1301 N N . SER A 1 172 ? -11.351 -18.022 -3.497 1.00 42.16 172 SER A N 1
ATOM 1302 C CA . SER A 1 172 ? -11.036 -19.243 -2.722 1.00 42.16 172 SER A CA 1
ATOM 1303 C C . SER A 1 172 ? -11.609 -19.236 -1.302 1.00 42.16 172 SER A C 1
ATOM 1305 O O . SER A 1 172 ? -10.978 -18.884 -0.310 1.00 42.16 172 SER A O 1
ATOM 1307 N N . ARG A 1 173 ? -12.863 -19.685 -1.189 1.00 43.72 173 ARG A N 1
ATOM 1308 C CA . ARG A 1 173 ? -13.442 -20.111 0.090 1.00 43.72 173 ARG A CA 1
ATOM 1309 C C . ARG A 1 173 ? -12.916 -21.497 0.458 1.00 43.72 173 ARG A C 1
ATOM 1311 O O . ARG A 1 173 ? -13.598 -22.484 0.217 1.00 43.72 173 ARG A O 1
ATOM 1318 N N . THR A 1 174 ? -11.771 -21.567 1.124 1.00 38.81 174 THR A N 1
ATOM 1319 C CA . THR A 1 174 ? -11.462 -22.691 2.023 1.00 38.81 174 THR A CA 1
ATOM 1320 C C . THR A 1 174 ? -10.658 -22.179 3.207 1.00 38.81 174 THR A C 1
ATOM 1322 O O . THR A 1 174 ? -9.457 -21.947 3.122 1.00 38.81 174 THR A O 1
ATOM 1325 N N . TRP A 1 175 ? -11.363 -21.983 4.317 1.00 39.72 175 TRP A N 1
ATOM 1326 C CA . TRP A 1 175 ? -10.801 -21.659 5.620 1.00 39.72 175 TRP A CA 1
ATOM 1327 C C . TRP A 1 175 ? -9.863 -22.776 6.091 1.00 39.72 175 TRP A C 1
ATOM 1329 O O . TRP A 1 175 ? -10.265 -23.940 6.137 1.00 39.72 175 TRP A O 1
ATOM 1339 N N . VAL A 1 176 ? -8.642 -22.428 6.501 1.00 36.62 176 VAL A N 1
ATOM 1340 C CA . VAL A 1 176 ? -7.776 -23.346 7.250 1.00 36.62 176 VAL A CA 1
ATOM 1341 C C . VAL A 1 176 ? -8.292 -23.398 8.686 1.00 36.62 176 VAL A C 1
ATOM 1343 O O . VAL A 1 176 ? -8.251 -22.409 9.416 1.00 36.62 176 VAL A O 1
ATOM 1346 N N . ARG A 1 177 ? -8.817 -24.561 9.084 1.00 34.09 177 ARG A N 1
ATOM 1347 C CA . ARG A 1 177 ? -9.055 -24.890 10.492 1.00 34.09 177 ARG A CA 1
ATOM 1348 C C . ARG A 1 177 ? -7.704 -25.010 11.191 1.00 34.09 177 ARG A C 1
ATOM 1350 O O . ARG A 1 177 ? -6.842 -25.750 10.722 1.00 34.09 177 ARG A O 1
ATOM 1357 N N . GLY A 1 178 ? -7.554 -24.293 12.299 1.00 33.53 178 GLY A N 1
ATOM 1358 C CA . GLY A 1 178 ? -6.383 -24.387 13.160 1.00 33.53 178 GLY A CA 1
ATOM 1359 C C . GLY A 1 178 ? -6.158 -25.802 13.694 1.00 33.53 178 GLY A C 1
ATOM 1360 O O . GLY A 1 178 ? -7.105 -26.571 13.893 1.00 33.53 178 GLY A O 1
ATOM 1361 N N . ARG A 1 179 ? -4.887 -26.111 13.935 1.00 30.89 179 ARG A N 1
ATOM 1362 C CA . ARG A 1 179 ? -4.468 -27.011 15.004 1.00 30.89 179 ARG A CA 1
ATOM 1363 C C . ARG A 1 179 ? -3.601 -26.217 15.960 1.00 30.89 179 ARG A C 1
ATOM 1365 O O . ARG A 1 179 ? -2.811 -25.396 15.444 1.00 30.89 179 ARG A O 1
#

Secondary structure (DSSP, 8-state):
---------------PPPEEEEEEE-TTSTT--EEEEEEEEEPTTS-EEEEHHHHHHHHHHHTTT--EEEEETT-SSPPP--TTPEEPSEEEEEEETT--S------GGGPPPPSS--HHHHTTTT-----TT--HHHHHHHHHHHTTTS-TTT---SS-----PPPPPTT--------

Foldseek 3Di:
DDDDDPDDDPPPLPPQADWAKAWEFEDQDPVTDTQDIDTFGAFPVRATFDQPLVVQVVVCQQLLNAHWFKDAPPDPDTDDPDRLDGDHHHYIYTGGPPCGPGHTDPAPVPRDADPDDPPVVVPVPPDPSPDPRADPVNVFVSQCVVVVCADVPPRHNPPDDDDDDDDHDPPDPDDDDDD

Radius of gyration: 20.42 Å; chains: 1; bounding box: 63×44×60 Å